Protein AF-A0A0K2TNZ7-F1 (afdb_monomer)

Nearest PDB structures (foldseek):
  7t3r-assembly1_D  TM=9.547E-01  e=9.236E-12  Homo sapiens
  8tkf-assembly1_A  TM=9.609E-01  e=1.100E-11  Homo sapiens
  6dr0-assembly1_D  TM=9.441E-01  e=6.137E-12  Homo sapiens
  6dqv-assembly1_A  TM=9.440E-01  e=6.897E-12  Homo sapiens
  8tk8-assembly1_A  TM=9.622E-01  e=1.656E-11  Homo sapiens

Secondary structure (DSSP, 8-state):
-HHHHHHHHHHHHHHHHHTTTPPPBTT-EE--EETTTTEEEEEEEEEE-SS-TTSEEEEEESS--GGG-EEEEESSTTS-TTSBP-TT--EEEEETTSTT------TT----

Sequence (112 aa):
FQHAAEVEKKQNETESKKCMGTTIQYGSVIQLLHLKSNKYLTVNKRLPALQEKNAMRIHLDAAGNEGSWFYIFPFYKLRSNGDNVVVGDKVILAPVNAGMQVLHVAANYELP

Organism: Lepeophtheirus salmonis (NCBI:txid72036)

Foldseek 3Di:
DVVVVVVVLVVVVVVVVVCPPPFDWAQDKDWDADPVVRFTWFWDLVAADPPDRPHTHIDTHNSDDLRRIWGKHFPDPPDDTGHTDDPPTDIWTHRPPNPPDTDDDDPPDDDD

Radius of gyration: 15.76 Å; Cα contacts (8 Å, |Δi|>4): 161; chains: 1; bounding box: 36×43×29 Å

Solvent-accessible surface area (backbone atoms only — not comparable to full-atom values): 6779 Å² total; per-residue (Å²): 109,70,68,58,54,53,52,50,50,53,49,50,56,52,52,53,59,70,53,60,88,62,85,56,36,22,66,40,78,46,70,51,71,42,78,91,79,58,20,21,46,26,50,38,84,92,40,58,24,93,86,46,77,93,41,60,20,72,50,74,31,76,83,52,57,78,41,20,33,24,29,38,38,63,63,52,89,88,58,54,73,68,40,72,67,57,94,88,64,62,66,40,47,31,38,71,78,59,67,92,55,60,73,77,79,60,94,87,61,82,81,132

pLDDT: mean 90.91, std 8.47, range [53.59, 98.0]

InterPro domains:
  IPR014821 Inositol 1,4,5-trisphosphate/ryanodine receptor [PF08709] (2-111)
  IPR015925 Ryanodine/Inositol 1,4,5-trisphosphate receptor [PTHR13715] (2-111)
  IPR016093 MIR motif [PS50919] (21-75)
  IPR016093 MIR motif [SM00472] (21-75)
  IPR036300 Mir domain superfamily [SSF82109] (17-102)

Mean predicted aligned error: 5.04 Å

Structure (mmCIF, N/CA/C/O backbone):
data_AF-A0A0K2TNZ7-F1
#
_entry.id   AF-A0A0K2TNZ7-F1
#
loop_
_atom_site.group_PDB
_atom_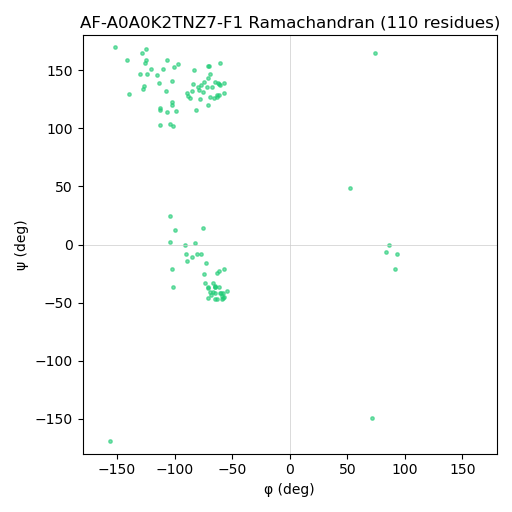site.id
_atom_site.type_symbol
_atom_site.label_atom_id
_atom_site.label_alt_id
_atom_site.label_comp_id
_atom_site.label_asym_id
_atom_site.label_entity_id
_atom_site.label_seq_id
_atom_site.pdbx_PDB_ins_code
_atom_site.Cartn_x
_atom_site.Cartn_y
_atom_site.Cartn_z
_atom_site.occupancy
_atom_site.B_iso_or_equiv
_atom_site.auth_seq_id
_atom_site.auth_comp_id
_atom_site.auth_asym_id
_atom_site.auth_atom_id
_atom_site.pdbx_PDB_model_num
ATOM 1 N N . PHE A 1 1 ? 7.164 25.856 9.844 1.00 63.31 1 PHE A N 1
ATOM 2 C CA . PHE A 1 1 ? 7.120 24.523 9.204 1.00 63.31 1 PHE A CA 1
ATOM 3 C C . PHE A 1 1 ? 6.861 23.393 10.197 1.00 63.31 1 PHE A C 1
ATOM 5 O O . PHE A 1 1 ? 5.888 22.686 9.994 1.00 63.31 1 PHE A O 1
ATOM 12 N N . GLN A 1 2 ? 7.628 23.253 11.290 1.00 77.94 2 GLN A N 1
ATOM 13 C CA . GLN A 1 2 ? 7.397 22.184 12.287 1.00 77.94 2 GLN A CA 1
ATOM 14 C C . GLN A 1 2 ? 5.989 22.200 12.901 1.00 77.94 2 GLN A C 1
ATOM 16 O O . GLN A 1 2 ? 5.331 21.169 12.925 1.00 77.94 2 GLN A O 1
ATOM 21 N N . HIS A 1 3 ? 5.490 23.376 13.298 1.00 84.94 3 HIS A N 1
ATOM 22 C CA . HIS A 1 3 ? 4.141 23.494 13.857 1.00 84.94 3 HIS A CA 1
ATOM 23 C C . HIS A 1 3 ? 3.041 23.035 12.880 1.00 84.94 3 HIS A C 1
ATOM 25 O O . HIS A 1 3 ? 2.135 22.311 13.272 1.00 84.94 3 HIS A O 1
ATOM 31 N N . ALA A 1 4 ? 3.151 23.391 11.594 1.00 87.00 4 ALA A N 1
ATOM 32 C CA . ALA A 1 4 ? 2.190 22.964 10.574 1.00 87.00 4 ALA A CA 1
ATOM 33 C C . ALA A 1 4 ? 2.216 21.440 10.358 1.00 87.00 4 ALA A C 1
ATOM 35 O O . ALA A 1 4 ? 1.161 20.820 10.295 1.00 87.00 4 ALA A O 1
ATOM 36 N N . ALA A 1 5 ? 3.410 20.835 10.320 1.00 85.69 5 ALA A N 1
ATOM 37 C CA . ALA A 1 5 ? 3.566 19.386 10.185 1.00 85.69 5 ALA A CA 1
ATOM 38 C C . ALA A 1 5 ? 3.011 18.617 11.399 1.00 85.69 5 ALA A C 1
ATOM 40 O O . ALA A 1 5 ? 2.434 17.543 11.249 1.00 85.69 5 ALA A O 1
ATOM 41 N N . GLU A 1 6 ? 3.152 19.163 12.608 1.00 87.31 6 GLU A N 1
ATOM 42 C CA . GLU A 1 6 ? 2.588 18.561 13.819 1.00 87.31 6 GLU A CA 1
ATOM 43 C C . GLU A 1 6 ? 1.054 18.631 13.835 1.00 87.31 6 GLU A C 1
ATOM 45 O O . GLU A 1 6 ? 0.390 17.649 14.177 1.00 87.31 6 GLU A O 1
ATOM 50 N N . VAL A 1 7 ? 0.486 19.763 13.408 1.00 91.19 7 VAL A N 1
ATOM 51 C CA . VAL A 1 7 ? -0.966 19.933 13.258 1.00 91.19 7 VAL A CA 1
ATOM 52 C C . VAL A 1 7 ? -1.524 18.970 12.208 1.00 91.19 7 VAL A C 1
ATOM 54 O O . VA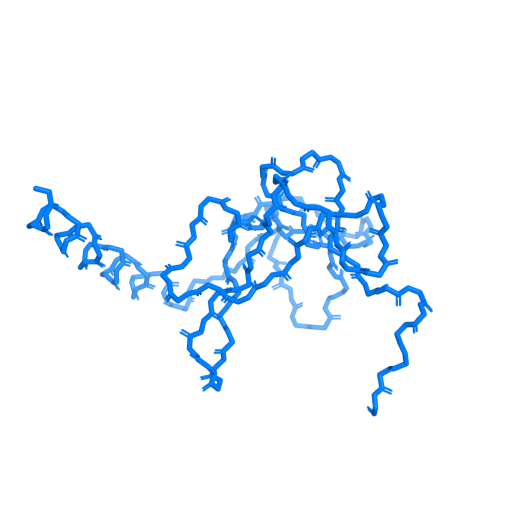L A 1 7 ? -2.500 18.275 12.492 1.00 91.19 7 VAL A O 1
ATOM 57 N N . GLU A 1 8 ? -0.881 18.866 11.042 1.00 90.25 8 GLU A N 1
ATOM 58 C CA . GLU A 1 8 ? -1.259 17.919 9.984 1.00 90.25 8 GLU A CA 1
ATOM 59 C C . GLU A 1 8 ? -1.216 16.471 10.493 1.00 90.25 8 GLU A C 1
ATOM 61 O O . GLU A 1 8 ? -2.181 15.723 10.339 1.00 90.25 8 GLU A O 1
ATOM 66 N N . LYS A 1 9 ? -0.141 16.084 11.194 1.00 87.06 9 LYS A N 1
ATOM 67 C CA . LYS A 1 9 ? -0.014 14.745 11.782 1.00 87.06 9 LYS A CA 1
ATOM 68 C C . LYS A 1 9 ? -1.161 14.438 12.747 1.00 87.06 9 LYS A C 1
ATOM 70 O O . LYS A 1 9 ? -1.760 13.366 12.673 1.00 87.06 9 LYS A O 1
ATOM 75 N N . LYS A 1 10 ? -1.500 15.380 13.630 1.00 90.12 10 LYS A N 1
ATOM 76 C CA . LYS A 1 10 ? -2.595 15.221 14.598 1.00 90.12 10 LYS A CA 1
ATOM 77 C C . LYS A 1 10 ? -3.959 15.109 13.911 1.00 90.12 10 LYS A C 1
ATOM 79 O O . LYS A 1 10 ? -4.821 14.346 14.359 1.00 90.12 10 LYS A O 1
ATOM 84 N N . GLN A 1 11 ? -4.159 15.848 12.822 1.00 90.81 11 GLN A N 1
ATOM 85 C CA . GLN A 1 11 ? -5.360 15.747 12.000 1.00 90.81 11 GLN A CA 1
ATOM 86 C C . GLN A 1 11 ? -5.457 14.366 11.340 1.00 90.81 11 GLN A C 1
ATOM 88 O O . GLN A 1 11 ? -6.492 13.713 11.473 1.00 90.81 11 GLN A O 1
ATOM 93 N N . ASN A 1 12 ? -4.370 13.871 10.743 1.00 87.50 12 ASN A N 1
ATOM 94 C CA . ASN A 1 12 ? -4.314 12.539 10.134 1.00 87.50 12 ASN A CA 1
ATOM 95 C C . ASN A 1 12 ? -4.627 11.426 11.145 1.00 87.50 12 ASN A C 1
ATOM 97 O O . ASN A 1 12 ? -5.421 10.533 10.856 1.00 87.50 12 ASN A O 1
ATOM 101 N N . GLU A 1 13 ? -4.071 11.493 12.358 1.00 88.69 13 GLU A N 1
ATOM 102 C CA . GLU A 1 13 ? -4.379 10.537 13.432 1.00 88.69 13 GLU A CA 1
ATOM 103 C C . GLU A 1 13 ? -5.860 10.569 13.839 1.00 88.69 13 GLU A C 1
ATOM 105 O O . GLU A 1 13 ? -6.448 9.534 14.156 1.00 88.69 13 GLU A O 1
ATOM 110 N N . THR A 1 14 ? -6.476 11.752 13.834 1.00 90.88 14 THR A N 1
ATOM 111 C CA . THR A 1 14 ? -7.890 11.925 14.188 1.00 90.88 14 THR A CA 1
ATOM 112 C C . THR A 1 14 ? -8.807 11.356 13.107 1.00 90.88 14 THR A C 1
ATOM 114 O O . THR A 1 14 ? -9.737 10.617 13.427 1.00 90.88 14 THR A O 1
ATOM 117 N N . GLU A 1 15 ? -8.534 11.642 11.835 1.00 88.38 15 GLU A N 1
ATOM 118 C CA . GLU A 1 15 ? -9.303 11.098 10.709 1.00 88.38 15 GLU A CA 1
ATOM 119 C C . GLU A 1 15 ? -9.126 9.581 10.587 1.00 88.38 15 GLU A C 1
ATOM 121 O O . GLU A 1 15 ? -10.105 8.855 10.423 1.00 88.38 15 GLU A O 1
ATOM 126 N N . SER A 1 16 ? -7.906 9.071 10.782 1.00 86.38 16 SER A N 1
ATOM 127 C CA . SER A 1 16 ? -7.636 7.630 10.785 1.00 86.38 16 SER A CA 1
ATOM 128 C C . SER A 1 16 ? -8.467 6.893 11.842 1.00 86.38 16 SER A C 1
ATOM 130 O O . SER A 1 16 ? -9.057 5.852 11.550 1.00 86.38 16 SER A O 1
ATOM 132 N N . LYS A 1 17 ? -8.606 7.467 13.046 1.00 90.00 17 LYS A N 1
ATOM 133 C CA . LYS A 1 17 ? -9.467 6.913 14.104 1.00 90.00 17 LYS A CA 1
ATOM 134 C C . LYS A 1 17 ? -10.947 6.915 13.728 1.00 90.00 17 LYS A C 1
ATOM 136 O O . LYS A 1 17 ? -11.641 5.965 14.072 1.00 90.00 17 LYS A O 1
ATOM 141 N N . LYS A 1 18 ? -11.437 7.939 13.021 1.00 90.69 18 LYS A N 1
ATOM 142 C CA . LYS A 1 18 ? -12.835 7.987 12.549 1.00 90.69 18 LYS A CA 1
ATOM 143 C C . LYS A 1 18 ? -13.131 6.913 11.505 1.00 90.69 18 LYS A C 1
ATOM 145 O O . LYS A 1 18 ? -14.239 6.394 11.465 1.00 90.69 18 LYS A O 1
ATOM 150 N N . CYS A 1 19 ? -12.142 6.571 10.684 1.00 88.31 19 CYS A N 1
ATOM 151 C CA . CYS A 1 19 ? -12.260 5.511 9.687 1.00 88.31 19 CYS A CA 1
ATOM 152 C C . CYS A 1 19 ? -12.161 4.099 10.285 1.00 88.31 19 CYS A C 1
ATOM 154 O O . CYS A 1 19 ? -12.390 3.123 9.575 1.00 88.31 19 CYS A O 1
ATOM 156 N N . MET A 1 20 ? -11.819 3.950 11.567 1.00 89.12 20 MET A N 1
ATOM 157 C CA . MET A 1 20 ? -11.714 2.636 12.191 1.00 89.12 20 MET A CA 1
ATOM 158 C C . MET A 1 20 ? -13.079 1.932 12.204 1.00 89.12 20 MET A C 1
ATOM 160 O O . MET A 1 20 ? -14.069 2.473 12.688 1.00 89.12 20 MET A O 1
ATOM 164 N N . GLY A 1 21 ? -13.121 0.705 11.681 1.00 90.06 21 GLY A N 1
ATOM 165 C CA . GLY A 1 21 ? -14.346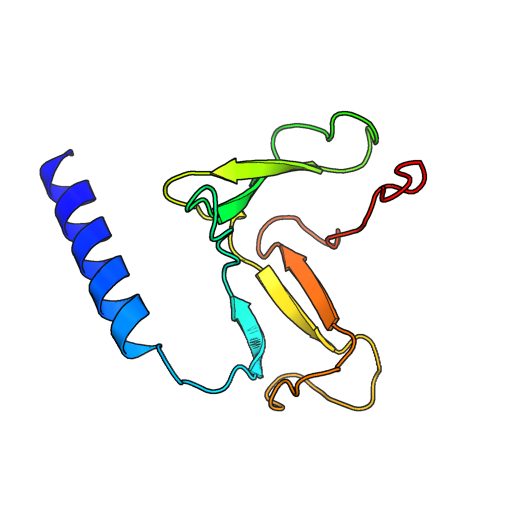 -0.097 11.599 1.00 90.06 21 GLY A CA 1
ATOM 166 C C . GLY A 1 21 ? -15.198 0.155 10.352 1.00 90.06 21 GLY A C 1
ATOM 167 O O . GLY A 1 21 ? -16.223 -0.507 10.190 1.00 90.06 21 GLY A O 1
ATOM 168 N N . THR A 1 22 ? -14.793 1.054 9.448 1.00 93.81 22 THR A N 1
ATOM 169 C CA . THR A 1 22 ? -15.466 1.187 8.151 1.00 93.81 22 THR A CA 1
ATOM 170 C C . THR A 1 22 ? -15.171 -0.024 7.265 1.00 93.81 22 THR A C 1
ATOM 172 O O . THR A 1 22 ? -14.084 -0.604 7.289 1.00 93.81 22 THR A O 1
ATOM 175 N N . THR A 1 23 ? -16.174 -0.441 6.491 1.00 95.38 23 THR A N 1
ATOM 176 C CA . THR A 1 23 ? -15.998 -1.527 5.521 1.00 95.38 23 THR A CA 1
ATOM 177 C C . THR A 1 23 ? -15.233 -1.005 4.310 1.00 95.38 23 THR A C 1
ATOM 179 O O . THR A 1 23 ? -15.585 0.032 3.753 1.00 95.38 23 THR A O 1
ATOM 182 N N . ILE A 1 24 ? -14.196 -1.732 3.894 1.00 96.50 24 ILE A N 1
ATOM 183 C CA . ILE A 1 24 ? -13.407 -1.389 2.709 1.00 96.50 24 ILE A CA 1
ATOM 184 C C . ILE A 1 24 ? -14.150 -1.833 1.449 1.00 96.50 24 ILE A C 1
ATOM 186 O O . ILE A 1 24 ? -14.645 -2.960 1.379 1.00 96.50 24 ILE A O 1
ATOM 190 N N . GLN A 1 25 ? -14.178 -0.963 0.442 1.00 97.69 25 GLN A N 1
ATOM 191 C CA . GLN A 1 25 ? -14.741 -1.243 -0.874 1.00 97.69 25 GLN A CA 1
ATOM 192 C C . GLN A 1 25 ? -13.638 -1.341 -1.928 1.00 97.69 25 GLN A C 1
ATOM 194 O O . GLN A 1 25 ? -12.584 -0.707 -1.829 1.00 97.69 25 GLN A O 1
ATOM 199 N N . TYR A 1 26 ? -13.872 -2.138 -2.966 1.00 98.00 26 TYR A N 1
ATOM 200 C CA . TYR A 1 26 ? -12.978 -2.188 -4.115 1.00 98.00 26 TYR A CA 1
ATOM 201 C C . TYR A 1 26 ? -12.913 -0.830 -4.818 1.00 98.00 26 TYR A C 1
ATOM 203 O O . TYR A 1 26 ? -13.921 -0.147 -4.991 1.00 98.00 26 TYR A O 1
ATOM 211 N N . GLY A 1 27 ? -11.712 -0.439 -5.236 1.00 95.69 27 GLY A N 1
ATOM 212 C CA . GLY A 1 27 ? -11.423 0.879 -5.795 1.00 95.69 27 GLY A CA 1
ATOM 213 C C . GLY A 1 27 ? -11.154 1.965 -4.748 1.00 95.69 27 GLY A C 1
ATOM 214 O O . GLY A 1 27 ? -10.733 3.058 -5.122 1.00 95.69 27 GLY A O 1
ATOM 215 N N . SER A 1 28 ? -11.332 1.689 -3.451 1.00 96.50 28 SER A N 1
ATOM 216 C CA . SER A 1 28 ? -10.894 2.602 -2.392 1.00 96.50 28 SER A CA 1
ATOM 217 C C . SER A 1 28 ? -9.366 2.658 -2.289 1.00 96.50 28 SER A C 1
ATOM 219 O O . SER A 1 28 ? -8.661 1.703 -2.628 1.00 96.50 28 SER A O 1
ATOM 221 N N . VAL A 1 29 ? -8.861 3.788 -1.788 1.00 96.25 29 VAL A N 1
ATOM 222 C CA . VAL A 1 29 ? -7.444 3.969 -1.454 1.00 96.25 29 VAL A CA 1
ATOM 223 C C . VAL A 1 29 ? -7.209 3.546 -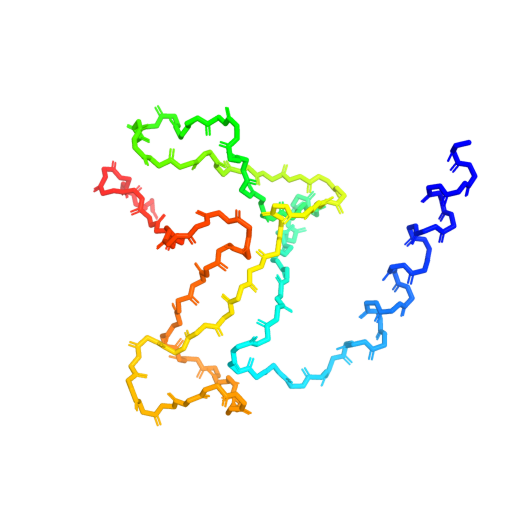0.009 1.00 96.25 29 VAL A C 1
ATOM 225 O O . VAL A 1 29 ? -7.915 3.987 0.895 1.00 96.25 29 VAL A O 1
ATOM 228 N N . ILE A 1 30 ? -6.195 2.713 0.205 1.00 96.25 30 ILE A N 1
ATOM 229 C CA . ILE A 1 30 ? -5.785 2.211 1.515 1.00 96.25 30 ILE A CA 1
ATOM 230 C C . ILE A 1 30 ? -4.288 2.438 1.753 1.00 96.25 30 ILE A C 1
ATOM 232 O O . ILE A 1 30 ? -3.513 2.683 0.824 1.00 96.25 30 ILE A O 1
ATOM 236 N N . GLN A 1 31 ? -3.881 2.310 3.015 1.00 96.75 31 GLN A N 1
ATOM 237 C CA . GLN A 1 31 ? -2.484 2.255 3.443 1.00 96.75 31 GLN A CA 1
ATOM 238 C C . GLN A 1 31 ? -2.249 0.974 4.248 1.00 96.75 31 GLN A C 1
ATOM 240 O O . GLN A 1 31 ? -3.134 0.518 4.970 1.00 96.75 31 GLN A O 1
ATOM 245 N N . LEU A 1 32 ? -1.049 0.400 4.143 1.00 96.94 32 LEU A N 1
ATOM 246 C CA . LEU A 1 32 ? -0.673 -0.828 4.848 1.00 96.94 32 LEU A CA 1
ATOM 247 C C . LEU A 1 32 ? 0.397 -0.515 5.894 1.00 96.94 32 LEU A C 1
ATOM 249 O O . LEU A 1 32 ? 1.507 -0.110 5.544 1.00 96.94 32 LEU A O 1
ATOM 253 N N . LEU A 1 33 ? 0.063 -0.710 7.170 1.00 96.31 33 LEU A N 1
ATOM 254 C CA . LEU A 1 33 ? 0.948 -0.479 8.311 1.00 96.31 33 LEU A CA 1
ATOM 255 C C . LEU A 1 33 ? 1.499 -1.810 8.833 1.00 96.31 33 LEU A C 1
ATOM 257 O O . LEU A 1 33 ? 0.747 -2.697 9.235 1.00 96.31 33 LEU A O 1
ATOM 261 N N . HIS A 1 34 ? 2.821 -1.947 8.874 1.00 97.38 34 HIS A N 1
ATOM 262 C CA . HIS A 1 34 ? 3.473 -3.106 9.470 1.00 97.38 34 HIS A CA 1
ATOM 263 C C . HIS A 1 34 ? 3.548 -2.957 10.995 1.00 97.38 34 HIS A C 1
ATOM 265 O O . HIS A 1 34 ? 4.255 -2.084 11.499 1.00 97.38 34 HIS A O 1
ATOM 271 N N . LEU A 1 35 ? 2.862 -3.840 11.730 1.00 94.44 35 LEU A N 1
ATOM 272 C CA . LEU A 1 35 ? 2.668 -3.723 13.183 1.00 94.44 35 LEU A CA 1
ATOM 273 C C . LEU A 1 35 ? 3.973 -3.737 13.994 1.00 94.44 35 LEU A C 1
ATOM 275 O O . LEU A 1 35 ? 4.122 -2.943 14.916 1.00 94.44 35 LEU A O 1
ATOM 279 N N . LYS A 1 36 ? 4.942 -4.599 13.649 1.00 96.06 36 LYS A N 1
ATOM 280 C CA . LYS A 1 36 ? 6.185 -4.737 14.434 1.00 96.06 36 LYS A CA 1
ATOM 281 C C . LYS A 1 36 ? 7.070 -3.495 14.345 1.00 96.06 36 LYS A C 1
ATOM 283 O O . LYS A 1 36 ? 7.630 -3.068 15.346 1.00 96.06 36 LYS A O 1
ATOM 288 N N . SER A 1 37 ? 7.233 -2.938 13.145 1.00 96.19 37 SER A N 1
ATOM 289 C CA . SER A 1 37 ? 8.062 -1.741 12.959 1.00 96.19 37 SER A CA 1
ATOM 290 C C . SER A 1 37 ? 7.284 -0.440 13.128 1.00 96.19 37 SER A C 1
ATOM 292 O O . SER A 1 37 ? 7.913 0.609 13.207 1.00 96.19 37 SER A O 1
ATOM 294 N N . ASN A 1 38 ? 5.949 -0.503 13.119 1.00 95.75 38 ASN A N 1
ATOM 295 C CA . ASN A 1 38 ? 5.047 0.642 13.044 1.00 95.75 38 ASN A CA 1
ATOM 296 C C . ASN A 1 38 ? 5.380 1.574 11.862 1.00 95.75 38 ASN A C 1
ATOM 298 O O . ASN A 1 38 ? 5.550 2.779 12.027 1.00 95.75 38 ASN A O 1
ATOM 302 N N . LYS A 1 39 ? 5.562 0.984 10.671 1.00 97.19 39 LYS A N 1
ATOM 303 C CA . LYS A 1 39 ? 5.944 1.697 9.438 1.00 97.19 39 LYS A CA 1
ATOM 304 C C . LYS A 1 39 ? 5.033 1.320 8.279 1.00 97.19 39 LYS A C 1
ATOM 306 O O . LYS A 1 39 ? 4.608 0.168 8.186 1.00 97.19 39 LYS A O 1
ATOM 311 N N . TYR A 1 40 ? 4.780 2.268 7.393 1.00 97.50 40 TYR A N 1
ATOM 312 C CA . TYR A 1 40 ? 3.937 2.101 6.220 1.00 97.50 40 TYR A CA 1
ATOM 313 C C . TYR A 1 40 ? 4.712 1.497 5.053 1.00 97.50 40 TYR A C 1
ATOM 315 O O . TYR A 1 40 ? 5.849 1.890 4.776 1.00 97.50 40 TYR A O 1
ATOM 323 N N . LEU A 1 41 ? 4.082 0.561 4.348 1.00 97.75 41 LEU A N 1
ATOM 324 C CA . LEU A 1 41 ? 4.577 0.069 3.067 1.00 97.75 41 LEU A CA 1
ATOM 325 C C . LEU A 1 41 ? 4.529 1.202 2.038 1.00 97.75 41 LEU A C 1
ATOM 327 O O . LEU A 1 41 ? 3.478 1.804 1.837 1.00 97.75 41 LEU A O 1
ATOM 331 N N . THR A 1 42 ? 5.654 1.478 1.382 1.00 96.94 42 THR A N 1
ATOM 332 C CA . THR A 1 42 ? 5.799 2.655 0.519 1.00 96.94 42 THR A CA 1
ATOM 333 C C . THR A 1 42 ? 6.574 2.328 -0.750 1.00 96.94 42 THR A C 1
ATOM 335 O O . THR A 1 42 ? 7.693 1.804 -0.703 1.00 96.94 42 THR A O 1
ATOM 338 N N . VAL A 1 43 ? 6.008 2.709 -1.896 1.00 96.06 43 VAL A N 1
ATOM 339 C CA . VAL A 1 43 ? 6.666 2.655 -3.204 1.00 96.06 43 VAL A CA 1
ATOM 340 C C . VAL A 1 43 ? 7.462 3.935 -3.440 1.00 96.06 43 VAL A C 1
ATOM 342 O O . VAL A 1 43 ? 6.930 5.042 -3.392 1.00 96.06 43 VAL A O 1
ATOM 345 N N . ASN A 1 44 ? 8.745 3.790 -3.754 1.00 94.06 44 ASN A N 1
ATOM 346 C CA . ASN A 1 44 ? 9.603 4.874 -4.203 1.00 94.06 44 ASN A CA 1
ATOM 347 C C . ASN A 1 44 ? 9.813 4.775 -5.716 1.00 94.06 44 ASN A C 1
ATOM 349 O O . ASN A 1 44 ? 10.612 3.978 -6.199 1.00 94.06 44 ASN A O 1
ATOM 353 N N . LYS A 1 45 ? 9.124 5.636 -6.466 1.00 88.38 45 LYS A N 1
ATOM 354 C CA . LYS A 1 45 ? 9.181 5.648 -7.936 1.00 88.38 45 LYS A CA 1
ATOM 355 C C . LYS A 1 45 ? 10.482 6.188 -8.517 1.00 88.38 45 LYS A C 1
ATOM 357 O O . LYS A 1 45 ? 10.731 6.037 -9.705 1.00 88.38 45 LYS A O 1
ATOM 362 N N . ARG A 1 46 ? 11.278 6.887 -7.704 1.00 90.25 46 ARG A N 1
ATOM 363 C CA . ARG A 1 46 ? 12.537 7.497 -8.149 1.00 90.25 46 ARG A CA 1
ATOM 364 C C . ARG A 1 46 ? 13.695 6.507 -8.102 1.00 90.25 46 ARG A C 1
ATOM 366 O O . ARG A 1 46 ? 14.770 6.823 -8.598 1.00 90.25 46 ARG A O 1
ATOM 373 N N . LEU A 1 47 ? 13.497 5.344 -7.481 1.00 92.12 47 LEU A N 1
ATOM 374 C CA . LEU A 1 47 ? 14.535 4.341 -7.299 1.00 92.12 47 LEU A CA 1
ATOM 375 C C . LEU A 1 47 ? 14.069 2.979 -7.824 1.00 92.12 47 LEU A C 1
ATOM 377 O O . LEU A 1 47 ? 12.958 2.554 -7.502 1.00 92.12 47 LEU A O 1
ATOM 381 N N . PRO A 1 48 ? 14.924 2.250 -8.558 1.00 93.00 48 PRO A N 1
ATOM 382 C CA . PRO A 1 48 ? 14.635 0.876 -8.937 1.00 93.00 48 PRO A CA 1
ATOM 383 C C . PRO A 1 48 ? 14.708 -0.060 -7.722 1.00 93.00 48 PRO A C 1
ATOM 385 O O . PRO A 1 48 ? 15.428 0.195 -6.736 1.00 93.00 48 PRO A O 1
ATOM 388 N N . ALA A 1 49 ? 13.975 -1.169 -7.795 1.00 92.75 49 ALA A N 1
ATOM 389 C CA . ALA A 1 49 ? 14.087 -2.256 -6.836 1.00 92.75 49 ALA A CA 1
ATOM 390 C C . ALA A 1 49 ? 15.513 -2.832 -6.838 1.00 92.75 49 ALA A C 1
ATOM 392 O O . ALA A 1 49 ? 16.272 -2.687 -7.795 1.00 92.75 49 ALA A O 1
ATOM 393 N N . LEU A 1 50 ? 15.900 -3.450 -5.721 1.00 88.62 50 LEU A N 1
ATOM 394 C CA . LEU A 1 50 ? 17.265 -3.956 -5.545 1.00 88.62 50 LEU A CA 1
ATOM 395 C C . LEU A 1 50 ? 17.555 -5.177 -6.427 1.00 88.62 50 LEU A C 1
ATOM 397 O O . LEU A 1 50 ? 18.665 -5.309 -6.931 1.00 88.62 50 LEU A O 1
ATOM 401 N N . GLN A 1 51 ? 16.563 -6.052 -6.605 1.00 87.12 51 GLN A N 1
ATOM 402 C CA . GLN A 1 51 ? 16.713 -7.319 -7.327 1.00 87.12 51 GLN A CA 1
ATOM 403 C C . GLN A 1 51 ? 16.156 -7.251 -8.756 1.00 87.12 51 GLN A C 1
ATOM 405 O O . GLN A 1 51 ? 16.753 -7.804 -9.675 1.00 87.12 51 GLN A O 1
ATOM 410 N N . GLU A 1 52 ? 15.057 -6.523 -8.968 1.00 89.81 52 GLU A N 1
ATOM 411 C CA . GLU A 1 52 ? 14.396 -6.414 -10.270 1.00 89.81 52 GLU A CA 1
ATOM 412 C C . GLU A 1 52 ? 14.511 -4.992 -10.831 1.00 89.81 52 GLU A C 1
ATOM 414 O O . GLU A 1 52 ? 13.797 -4.080 -10.422 1.00 89.81 52 GLU A O 1
ATOM 419 N N . LYS A 1 53 ? 15.411 -4.787 -11.801 1.00 87.12 53 LYS A N 1
ATOM 420 C CA . LYS A 1 53 ? 15.739 -3.444 -12.329 1.00 87.12 53 LYS A CA 1
ATOM 421 C C . LYS A 1 53 ? 14.555 -2.711 -12.978 1.00 87.12 53 LYS A C 1
ATOM 423 O O . LYS A 1 53 ? 14.582 -1.487 -13.051 1.00 87.12 53 LYS A O 1
ATOM 428 N N . ASN A 1 54 ? 13.541 -3.450 -13.433 1.00 88.31 54 ASN A N 1
ATOM 429 C CA . ASN A 1 54 ? 12.336 -2.905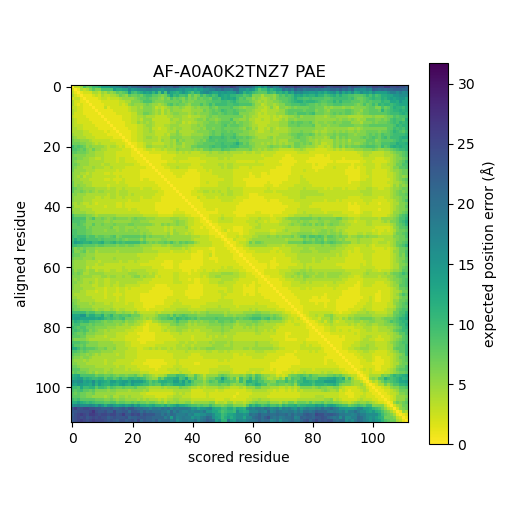 -14.071 1.00 88.31 54 ASN A CA 1
ATOM 430 C C . ASN A 1 54 ? 11.203 -2.602 -13.072 1.00 88.31 54 ASN A C 1
ATOM 432 O O . ASN A 1 54 ? 10.191 -2.012 -13.456 1.00 88.31 54 ASN A O 1
ATOM 436 N N . ALA A 1 55 ? 11.362 -3.002 -11.808 1.00 91.50 55 ALA A N 1
ATOM 437 C CA . ALA A 1 55 ? 10.414 -2.736 -10.738 1.00 91.50 55 ALA A CA 1
ATOM 438 C C . ALA A 1 55 ? 10.846 -1.514 -9.919 1.00 91.50 55 ALA A C 1
ATOM 440 O O . ALA A 1 55 ? 12.029 -1.169 -9.832 1.00 91.50 55 ALA A O 1
ATOM 441 N N . MET A 1 56 ? 9.881 -0.859 -9.280 1.00 94.06 56 MET A N 1
ATOM 442 C CA . MET A 1 56 ? 10.150 0.246 -8.359 1.00 94.06 56 MET A CA 1
ATOM 443 C C . MET A 1 56 ? 10.513 -0.255 -6.966 1.00 94.06 56 MET A C 1
ATOM 445 O O . MET A 1 56 ? 10.051 -1.301 -6.509 1.00 94.06 56 MET A O 1
ATOM 449 N N . ARG A 1 57 ? 11.333 0.522 -6.257 1.00 94.06 57 ARG A N 1
ATOM 450 C CA . ARG A 1 57 ? 11.747 0.182 -4.899 1.00 94.06 57 ARG A CA 1
ATOM 451 C C . ARG A 1 57 ? 10.577 0.256 -3.937 1.00 94.06 57 ARG A C 1
ATOM 453 O O . ARG A 1 57 ? 9.863 1.253 -3.885 1.00 94.06 57 ARG A O 1
ATOM 460 N N . ILE A 1 58 ? 10.477 -0.754 -3.087 1.00 94.81 58 ILE A N 1
ATOM 461 C CA . ILE A 1 58 ? 9.544 -0.785 -1.967 1.00 94.81 58 ILE A CA 1
ATOM 462 C C . ILE A 1 58 ? 10.342 -0.748 -0.671 1.00 94.81 58 ILE A C 1
ATOM 464 O O . ILE A 1 58 ? 11.409 -1.352 -0.568 1.00 94.81 58 ILE A O 1
ATOM 468 N N . HIS A 1 59 ? 9.854 0.012 0.300 1.00 95.62 59 HIS A N 1
ATOM 469 C CA . HIS A 1 59 ? 10.473 0.158 1.611 1.00 95.62 59 HIS A CA 1
ATOM 470 C C . HIS A 1 59 ? 9.416 0.473 2.675 1.00 95.62 59 HIS A C 1
ATOM 472 O O . HIS A 1 59 ? 8.257 0.738 2.356 1.00 95.62 59 HIS A O 1
ATOM 478 N N . LEU A 1 60 ? 9.831 0.428 3.941 1.00 97.62 60 LEU A N 1
ATOM 479 C CA . LEU A 1 60 ? 9.003 0.789 5.086 1.00 97.62 60 LEU A CA 1
ATOM 480 C C . LEU A 1 60 ? 9.329 2.216 5.540 1.00 97.62 60 LEU A C 1
ATOM 482 O O . LEU A 1 60 ? 10.437 2.468 6.021 1.00 97.62 60 LEU A O 1
ATOM 486 N N . ASP A 1 61 ? 8.362 3.122 5.420 1.00 96.94 61 ASP A N 1
ATOM 487 C CA . ASP A 1 61 ? 8.478 4.528 5.824 1.00 96.94 61 ASP A CA 1
ATOM 488 C C . ASP A 1 61 ? 7.774 4.790 7.166 1.00 96.94 61 ASP A C 1
ATOM 490 O O . ASP A 1 61 ? 6.716 4.230 7.439 1.00 96.94 61 ASP A O 1
ATOM 494 N N . ALA A 1 62 ? 8.360 5.619 8.032 1.00 94.69 62 ALA A N 1
ATOM 495 C CA . ALA A 1 62 ? 7.837 5.837 9.382 1.00 94.69 62 ALA A CA 1
ATOM 496 C C . ALA A 1 62 ? 6.562 6.695 9.433 1.00 94.69 62 ALA A C 1
ATOM 498 O O . ALA A 1 62 ? 5.723 6.469 10.301 1.00 94.69 62 ALA A O 1
ATOM 499 N N . ALA A 1 63 ? 6.414 7.665 8.532 1.00 91.56 63 ALA A N 1
ATOM 500 C CA . ALA A 1 63 ? 5.255 8.558 8.491 1.00 91.56 63 ALA A CA 1
ATOM 501 C C . ALA A 1 63 ? 4.263 8.170 7.385 1.00 91.56 63 ALA A C 1
ATOM 503 O O . ALA A 1 63 ? 3.088 8.520 7.459 1.00 91.56 63 ALA A O 1
ATOM 504 N N . GLY A 1 64 ? 4.735 7.426 6.383 1.00 93.00 64 GLY A N 1
ATOM 505 C CA . GLY A 1 64 ? 4.039 7.265 5.119 1.00 93.00 64 GLY A CA 1
ATOM 506 C C . GLY A 1 64 ? 4.147 8.532 4.268 1.00 93.00 64 GLY A C 1
ATOM 507 O O . GLY A 1 64 ? 4.537 9.604 4.729 1.00 93.00 64 GLY A O 1
ATOM 508 N N . ASN A 1 65 ? 3.830 8.403 2.986 1.00 94.06 65 ASN A N 1
ATOM 509 C CA . ASN A 1 65 ? 3.746 9.516 2.042 1.00 94.06 65 ASN A CA 1
ATOM 510 C C . ASN A 1 65 ? 2.827 9.135 0.867 1.00 94.06 65 ASN A C 1
ATOM 512 O O . ASN A 1 65 ? 2.161 8.102 0.896 1.00 94.06 65 ASN A O 1
ATOM 516 N N . GLU A 1 66 ? 2.806 9.942 -0.192 1.00 93.81 66 GLU A N 1
ATOM 517 C CA . GLU A 1 66 ? 2.017 9.695 -1.411 1.00 93.81 66 GLU A CA 1
ATOM 518 C C . GLU A 1 66 ? 2.329 8.346 -2.094 1.00 93.81 66 GLU A C 1
ATOM 520 O O . GLU A 1 66 ? 1.536 7.834 -2.886 1.00 93.81 66 GLU A O 1
ATOM 525 N N . GLY A 1 67 ? 3.502 7.763 -1.828 1.00 95.38 67 GLY A N 1
ATOM 526 C CA . GLY A 1 67 ? 3.896 6.429 -2.282 1.00 95.38 67 GLY A CA 1
ATOM 527 C C . GLY A 1 67 ? 3.339 5.286 -1.430 1.00 95.38 67 GLY A C 1
ATOM 528 O O . GLY A 1 67 ? 3.502 4.126 -1.802 1.00 95.38 67 GLY A O 1
ATOM 529 N N . SER A 1 68 ? 2.703 5.587 -0.297 1.00 96.69 68 SER A N 1
ATOM 530 C CA . SER A 1 68 ? 2.084 4.607 0.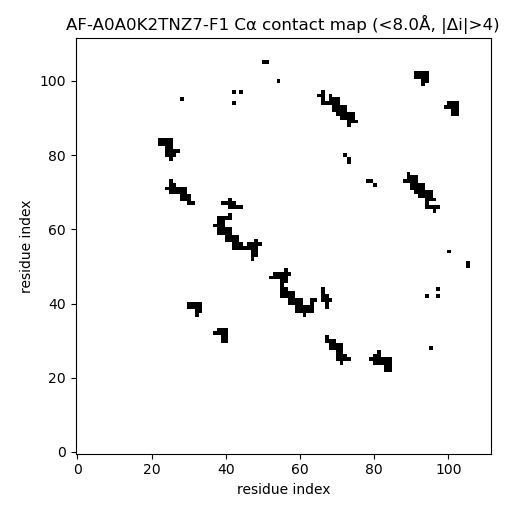605 1.00 96.69 68 SER A CA 1
ATOM 531 C C . SER A 1 68 ? 0.611 4.343 0.287 1.00 96.69 68 SER A C 1
ATOM 533 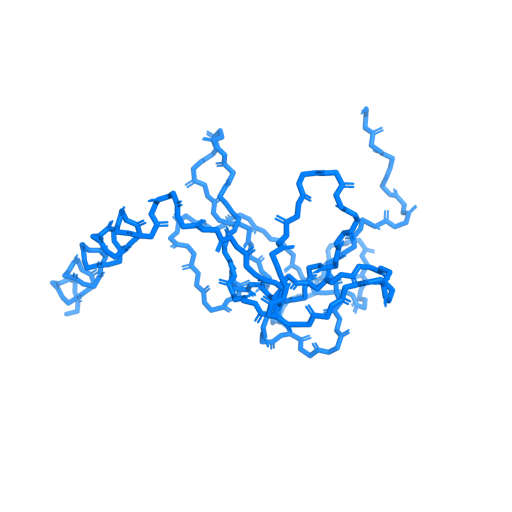O O . SER A 1 68 ? -0.033 3.564 0.987 1.00 96.69 68 SER A O 1
ATOM 535 N N . TRP A 1 69 ? 0.061 5.010 -0.730 1.00 96.75 69 TRP A N 1
ATOM 536 C CA . TRP A 1 69 ? -1.329 4.862 -1.147 1.00 96.75 69 TRP A CA 1
ATOM 537 C C . TRP A 1 69 ? -1.482 3.744 -2.170 1.00 96.75 69 TRP A C 1
ATOM 539 O O . TRP A 1 69 ? -0.829 3.756 -3.218 1.00 96.75 69 TRP A O 1
ATOM 549 N N . PHE A 1 70 ? -2.401 2.821 -1.899 1.00 97.50 70 PHE A N 1
ATOM 550 C CA . PHE A 1 70 ? -2.718 1.704 -2.780 1.00 97.50 70 PHE A CA 1
ATOM 551 C C . PHE A 1 70 ? -4.214 1.644 -3.058 1.00 97.50 70 PHE A C 1
ATOM 553 O O . PHE A 1 70 ? -5.020 1.703 -2.135 1.00 97.50 70 PHE A O 1
ATOM 560 N N . TYR A 1 71 ? -4.583 1.461 -4.320 1.00 97.06 71 TYR A N 1
ATOM 561 C CA . TYR A 1 71 ? -5.898 0.955 -4.675 1.00 97.06 71 TYR A CA 1
ATOM 562 C C . TYR A 1 71 ? -5.971 -0.540 -4.389 1.00 97.06 71 TYR A C 1
ATOM 564 O O . TYR A 1 71 ? -5.030 -1.283 -4.687 1.00 97.06 71 TYR A O 1
ATOM 572 N N . ILE A 1 72 ? -7.112 -0.973 -3.863 1.00 97.12 72 ILE A N 1
ATOM 573 C CA . ILE A 1 72 ? -7.462 -2.385 -3.734 1.00 97.12 72 ILE A CA 1
ATOM 574 C C . ILE A 1 72 ? -8.446 -2.772 -4.840 1.00 97.12 72 ILE A C 1
ATOM 576 O O . ILE A 1 72 ? -9.538 -2.216 -4.935 1.00 97.12 72 ILE A O 1
ATOM 580 N N . PHE A 1 73 ? -8.064 -3.726 -5.687 1.00 96.50 73 PHE A N 1
ATOM 581 C CA . PHE A 1 73 ? -8.892 -4.230 -6.786 1.00 96.50 73 PHE A CA 1
ATOM 582 C C . PHE A 1 73 ? -9.155 -5.729 -6.644 1.00 96.50 73 PHE A C 1
ATOM 584 O O . PHE A 1 73 ? -8.319 -6.449 -6.090 1.00 96.50 73 PHE A O 1
ATOM 591 N N . PRO A 1 74 ? -10.294 -6.228 -7.148 1.00 96.38 74 PRO A N 1
ATOM 592 C CA . PRO A 1 74 ? -10.566 -7.654 -7.130 1.00 96.38 74 PRO A CA 1
ATOM 593 C C . PRO A 1 74 ? -9.667 -8.347 -8.159 1.00 96.38 74 PRO A C 1
ATOM 595 O O . PRO A 1 74 ? -9.508 -7.873 -9.283 1.00 96.38 74 PRO A O 1
ATOM 598 N N . PHE A 1 75 ? -9.064 -9.479 -7.791 1.00 94.75 75 PHE A N 1
ATOM 599 C CA . PHE A 1 75 ? -8.261 -10.261 -8.738 1.00 94.75 75 PHE A CA 1
ATOM 600 C C . PHE A 1 75 ? -9.143 -10.952 -9.792 1.00 94.75 75 PHE A C 1
ATOM 602 O O . PHE A 1 75 ? -8.779 -11.053 -10.962 1.00 94.75 75 PHE A O 1
ATOM 609 N N . TYR A 1 76 ? -10.320 -11.424 -9.375 1.00 91.94 76 TYR A N 1
ATOM 610 C CA . TYR A 1 76 ? -11.310 -12.061 -10.244 1.00 91.94 76 TYR A CA 1
ATOM 611 C C . TYR A 1 76 ? -12.434 -11.086 -10.605 1.00 91.94 76 TYR A C 1
ATOM 613 O O . TYR A 1 76 ? -12.808 -10.236 -9.807 1.00 91.94 76 TYR A O 1
ATOM 621 N N . LYS A 1 77 ? -13.068 -11.278 -11.767 1.00 89.25 77 LYS A N 1
ATOM 622 C CA . LYS A 1 77 ? -14.175 -10.430 -12.260 1.00 89.25 77 LYS A CA 1
ATOM 623 C C . LYS A 1 77 ? -15.530 -10.666 -11.566 1.00 89.25 77 LYS A C 1
ATOM 625 O O . LYS A 1 77 ? -16.557 -10.257 -12.092 1.00 89.25 77 LYS A O 1
ATOM 630 N N . LEU A 1 78 ? -15.551 -11.370 -10.432 1.00 88.19 78 LEU A N 1
ATOM 631 C CA . LEU A 1 78 ? -16.787 -11.666 -9.694 1.00 88.19 78 LEU A CA 1
ATOM 632 C C . LEU A 1 78 ? -17.322 -10.437 -8.946 1.00 88.19 78 LEU A C 1
ATOM 634 O O . LEU A 1 78 ? -18.513 -10.358 -8.667 1.00 88.19 78 LEU A O 1
ATOM 638 N N . ARG A 1 79 ? -16.432 -9.498 -8.616 1.00 92.50 79 ARG A N 1
ATOM 639 C CA . ARG A 1 79 ? -16.760 -8.236 -7.957 1.00 92.50 79 ARG A CA 1
ATOM 640 C C . ARG A 1 79 ? -16.246 -7.063 -8.768 1.00 92.50 79 ARG A C 1
ATOM 642 O O . ARG A 1 79 ? -15.344 -7.214 -9.593 1.00 92.50 79 ARG A O 1
ATOM 649 N N . SER A 1 80 ? -16.837 -5.909 -8.516 1.00 94.25 80 SER A N 1
ATOM 650 C CA . SER A 1 80 ? -16.563 -4.646 -9.186 1.00 94.25 80 SER A CA 1
ATOM 651 C C . SER A 1 80 ? -16.210 -3.561 -8.173 1.00 94.25 80 SER A C 1
ATOM 653 O O . SER A 1 80 ? -16.373 -3.728 -6.964 1.00 94.25 80 SER A O 1
ATOM 655 N N . ASN A 1 81 ? -15.703 -2.429 -8.662 1.00 94.56 81 ASN A N 1
ATOM 656 C CA . ASN A 1 81 ? -15.449 -1.271 -7.808 1.00 94.56 81 ASN A CA 1
ATOM 657 C C . ASN A 1 81 ? -16.740 -0.843 -7.090 1.00 94.56 81 ASN A C 1
ATOM 659 O O . ASN A 1 81 ? -17.807 -0.816 -7.699 1.00 94.56 81 ASN A O 1
ATOM 663 N N . GLY A 1 82 ? -16.624 -0.494 -5.811 1.00 95.88 82 GLY A N 1
ATOM 664 C CA . GLY A 1 82 ? -17.750 -0.189 -4.926 1.00 95.88 82 GLY A CA 1
ATOM 665 C C . GLY A 1 82 ? -18.279 -1.394 -4.145 1.00 95.88 82 GLY A C 1
ATOM 666 O O . GLY A 1 82 ? -18.858 -1.199 -3.079 1.00 95.88 82 GLY A O 1
ATOM 667 N N . ASP A 1 83 ? -18.029 -2.629 -4.596 1.00 97.12 83 ASP A N 1
ATOM 668 C CA . ASP A 1 83 ? -18.375 -3.813 -3.808 1.00 97.12 83 ASP A CA 1
ATOM 669 C C . ASP A 1 83 ? -17.482 -3.915 -2.568 1.00 97.12 83 ASP A C 1
ATOM 671 O O . ASP A 1 83 ? -16.294 -3.583 -2.600 1.00 97.12 83 ASP A O 1
ATOM 675 N N . ASN A 1 84 ? -18.039 -4.437 -1.477 1.00 97.12 84 ASN A N 1
ATOM 676 C CA . ASN A 1 84 ? -17.282 -4.669 -0.252 1.00 97.12 84 ASN A CA 1
ATOM 677 C C . ASN A 1 84 ? -16.193 -5.728 -0.481 1.00 97.12 84 ASN A C 1
ATOM 679 O O . ASN A 1 84 ? -16.424 -6.751 -1.134 1.00 97.12 84 ASN A O 1
ATOM 683 N N . VAL A 1 85 ? -15.018 -5.509 0.102 1.00 96.62 85 VAL A N 1
ATOM 684 C CA . VAL A 1 85 ? -13.939 -6.501 0.167 1.00 96.62 85 VAL A CA 1
ATOM 685 C C . VAL A 1 85 ? -14.267 -7.500 1.275 1.00 96.62 85 VAL A C 1
ATOM 687 O O . VAL A 1 85 ? -14.632 -7.105 2.382 1.00 96.62 85 VAL A O 1
ATOM 690 N N . VAL A 1 86 ? -14.137 -8.797 0.996 1.00 95.56 86 VAL A N 1
ATOM 691 C CA . VAL A 1 86 ? -14.434 -9.863 1.964 1.00 95.56 86 VAL A CA 1
ATOM 692 C C . VAL A 1 86 ? -13.158 -10.620 2.299 1.00 95.56 86 VAL A C 1
ATOM 694 O O . VAL A 1 86 ? -12.264 -10.790 1.470 1.00 95.56 86 VAL A O 1
ATOM 697 N N . VAL A 1 87 ? -13.067 -11.074 3.547 1.00 94.56 87 VAL A N 1
ATOM 698 C CA . VAL A 1 87 ? -11.942 -11.879 4.024 1.00 94.56 87 VAL A CA 1
ATOM 699 C C . VAL A 1 87 ? -11.798 -13.138 3.167 1.00 94.56 87 VAL A C 1
ATOM 701 O O . VAL A 1 87 ? -12.763 -13.863 2.946 1.00 94.56 87 VAL A O 1
ATOM 704 N N . GLY A 1 88 ? -10.575 -13.397 2.706 1.00 93.62 88 GLY A N 1
ATOM 705 C CA . GLY A 1 88 ? -10.2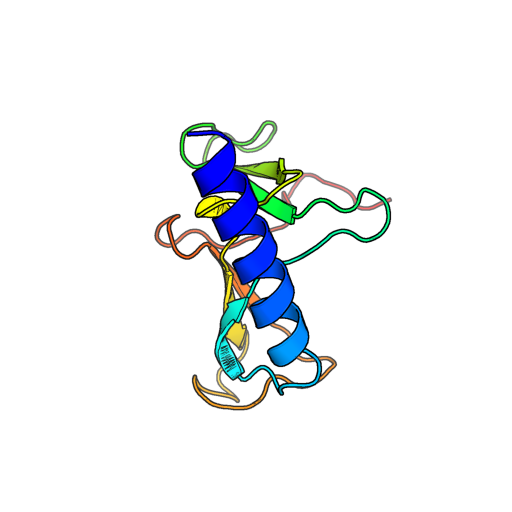59 -14.522 1.822 1.00 93.62 88 GLY A CA 1
ATOM 706 C C . GLY A 1 88 ? -10.293 -14.180 0.331 1.00 93.62 88 GLY A C 1
ATOM 707 O O . GLY A 1 88 ? -9.842 -14.994 -0.476 1.00 93.62 88 GLY A O 1
ATOM 708 N N . ASP A 1 89 ? -10.756 -12.985 -0.049 1.00 94.94 89 ASP A N 1
ATOM 709 C CA . ASP A 1 89 ? -10.668 -12.532 -1.434 1.00 94.94 89 ASP A CA 1
ATOM 710 C C . ASP A 1 89 ? -9.204 -12.442 -1.889 1.00 94.94 89 ASP A C 1
ATOM 712 O O . ASP A 1 89 ? -8.329 -11.922 -1.190 1.00 94.94 89 ASP A O 1
ATOM 716 N N . LYS A 1 90 ? -8.947 -12.893 -3.120 1.00 95.75 90 LYS A N 1
ATOM 717 C CA . LYS A 1 90 ? -7.705 -12.550 -3.814 1.00 95.75 90 LYS A CA 1
ATOM 718 C C . LYS A 1 90 ? -7.826 -11.138 -4.365 1.00 95.75 90 LYS A C 1
ATOM 720 O O . LYS A 1 90 ? -8.750 -10.842 -5.127 1.00 95.75 90 LYS A O 1
ATOM 725 N N . VAL A 1 91 ? -6.866 -10.294 -4.010 1.00 96.50 91 VAL A N 1
ATOM 726 C CA . VAL A 1 91 ? -6.868 -8.871 -4.353 1.00 96.50 91 VAL A CA 1
ATOM 727 C C . VAL A 1 91 ? -5.583 -8.465 -5.061 1.00 96.50 91 VAL A C 1
ATOM 729 O O . VAL A 1 91 ? -4.538 -9.096 -4.907 1.00 96.50 91 VAL A O 1
ATOM 732 N N . ILE A 1 92 ? -5.674 -7.389 -5.832 1.00 96.56 92 ILE A N 1
ATOM 733 C CA . ILE A 1 92 ? -4.549 -6.701 -6.454 1.00 96.56 92 ILE A CA 1
ATOM 734 C C . ILE A 1 92 ? -4.350 -5.385 -5.709 1.00 96.56 92 ILE A C 1
ATOM 736 O O . ILE A 1 92 ? -5.305 -4.639 -5.492 1.00 96.56 92 ILE A O 1
ATOM 740 N N . LEU A 1 93 ? -3.102 -5.095 -5.345 1.00 97.06 93 LEU A N 1
ATOM 741 C CA . LEU A 1 93 ? -2.707 -3.824 -4.749 1.00 97.06 93 LEU A CA 1
ATOM 742 C C . LEU A 1 93 ? -1.938 -3.008 -5.783 1.00 97.06 93 LEU A C 1
ATOM 744 O O . LEU A 1 93 ? -0.840 -3.386 -6.200 1.00 97.06 93 LEU A O 1
ATOM 748 N N . ALA A 1 94 ? -2.522 -1.889 -6.198 1.00 95.94 94 ALA A N 1
ATOM 749 C CA . ALA A 1 94 ? -1.940 -1.001 -7.194 1.00 95.94 94 ALA A CA 1
ATOM 750 C C . ALA A 1 94 ? -1.555 0.333 -6.537 1.00 95.94 94 ALA A C 1
ATOM 752 O O . ALA A 1 94 ? -2.435 1.022 -6.024 1.00 95.94 94 ALA A O 1
ATOM 753 N N . PRO A 1 95 ? -0.272 0.725 -6.512 1.00 94.69 95 PRO A N 1
ATOM 754 C CA . PRO A 1 95 ? 0.124 2.025 -5.982 1.00 94.69 95 PRO A CA 1
ATOM 755 C C . PRO A 1 95 ? -0.523 3.158 -6.788 1.00 94.69 95 PRO A C 1
ATOM 757 O O . PRO A 1 95 ? -0.379 3.212 -8.008 1.00 94.69 95 PRO A O 1
ATOM 760 N N . VAL A 1 96 ? -1.181 4.098 -6.104 1.00 94.88 96 VAL A N 1
ATOM 761 C CA . VAL A 1 96 ? -1.982 5.166 -6.741 1.00 94.88 96 VAL A CA 1
ATOM 762 C C . VAL A 1 96 ? -1.162 5.951 -7.758 1.00 94.88 96 VAL A C 1
ATOM 764 O O . VAL A 1 96 ? -1.631 6.280 -8.842 1.00 94.88 96 VAL A O 1
ATOM 767 N N . ASN A 1 97 ? 0.095 6.224 -7.422 1.00 86.25 97 ASN A N 1
ATOM 768 C CA . ASN A 1 97 ? 0.894 7.148 -8.199 1.00 86.25 97 ASN A CA 1
ATOM 769 C C . ASN A 1 97 ? 1.938 6.456 -9.105 1.00 86.25 97 ASN A C 1
ATOM 771 O O . ASN A 1 97 ? 2.716 7.155 -9.750 1.00 86.25 97 ASN A O 1
ATOM 775 N N . ALA A 1 98 ? 2.024 5.122 -9.161 1.00 81.38 98 ALA A N 1
ATOM 776 C CA . ALA A 1 98 ? 3.152 4.410 -9.789 1.00 81.38 98 ALA A CA 1
ATOM 777 C C . ALA A 1 98 ? 2.866 3.809 -11.183 1.00 81.38 98 ALA A C 1
ATOM 779 O O . ALA A 1 98 ? 3.551 2.893 -11.637 1.00 81.38 98 ALA A O 1
ATOM 780 N N . GLY A 1 99 ? 1.887 4.365 -11.897 1.00 80.31 99 GLY A N 1
ATOM 781 C CA . GLY A 1 99 ? 1.513 3.904 -13.235 1.00 80.31 99 GLY A CA 1
ATOM 782 C C . GLY A 1 99 ? 0.805 2.548 -13.203 1.00 80.31 99 GLY A C 1
ATOM 783 O O . GLY A 1 99 ? 0.113 2.228 -12.245 1.00 80.31 99 GLY A O 1
ATOM 784 N N . MET A 1 100 ? 0.967 1.752 -14.263 1.00 82.50 100 MET A N 1
ATOM 785 C CA . MET A 1 100 ? 0.275 0.461 -14.416 1.00 82.50 100 MET A CA 1
ATOM 786 C C . MET A 1 100 ? 0.944 -0.710 -13.671 1.00 82.50 100 MET A C 1
ATOM 788 O O . MET A 1 100 ? 0.478 -1.843 -13.781 1.00 82.50 100 MET A O 1
ATOM 792 N N . GLN A 1 101 ? 2.043 -0.477 -12.946 1.00 89.69 101 GLN A N 1
ATOM 793 C CA . GLN A 1 101 ? 2.707 -1.542 -12.192 1.00 89.69 101 GLN A CA 1
ATOM 794 C C . GLN A 1 101 ? 1.944 -1.851 -10.904 1.00 89.69 101 GLN A C 1
ATOM 796 O O . GLN A 1 101 ? 1.542 -0.947 -10.176 1.00 89.69 101 GLN A O 1
ATOM 801 N N . VAL A 1 102 ? 1.798 -3.139 -10.603 1.00 93.44 102 VAL A N 1
ATOM 802 C CA . VAL A 1 102 ? 1.160 -3.632 -9.379 1.00 93.44 102 VAL A CA 1
ATOM 803 C C . VAL A 1 102 ? 2.198 -4.189 -8.413 1.00 93.44 102 VAL A C 1
ATOM 805 O O . VAL A 1 102 ? 3.307 -4.571 -8.807 1.00 93.44 102 VAL A O 1
ATOM 808 N N . LEU A 1 103 ? 1.830 -4.248 -7.135 1.00 93.50 103 LEU A N 1
ATOM 809 C CA . LEU A 1 103 ? 2.634 -4.920 -6.126 1.00 93.50 103 LEU A CA 1
ATOM 810 C C . LEU A 1 103 ? 2.730 -6.416 -6.455 1.00 93.50 103 LEU A C 1
ATOM 812 O O . LEU A 1 103 ? 1.711 -7.074 -6.659 1.00 93.50 103 LEU A O 1
ATOM 816 N N . HIS A 1 104 ? 3.946 -6.951 -6.482 1.00 93.00 104 HIS A N 1
ATOM 817 C CA . HIS A 1 104 ? 4.206 -8.369 -6.710 1.00 93.00 104 HIS A CA 1
ATOM 818 C C . HIS A 1 104 ? 5.350 -8.854 -5.817 1.00 93.00 104 HIS A C 1
ATOM 820 O O . HIS A 1 104 ? 6.153 -8.062 -5.320 1.00 93.00 104 HIS A O 1
ATOM 826 N N . VAL A 1 105 ? 5.400 -10.168 -5.608 1.00 89.38 105 VAL A N 1
ATOM 827 C CA . VAL A 1 105 ? 6.546 -10.842 -4.991 1.00 89.38 105 VAL A CA 1
ATOM 828 C C . VAL A 1 105 ? 7.560 -11.116 -6.094 1.00 89.38 105 VAL A C 1
ATOM 830 O O . VAL A 1 105 ? 7.178 -11.599 -7.160 1.00 89.38 105 VAL A O 1
ATOM 833 N N . ALA A 1 106 ? 8.827 -10.782 -5.850 1.00 86.81 106 ALA A N 1
ATOM 834 C CA . ALA A 1 106 ? 9.886 -11.001 -6.827 1.00 86.81 106 ALA A CA 1
ATOM 835 C C . ALA A 1 106 ? 10.012 -12.495 -7.160 1.00 86.81 106 ALA A C 1
ATOM 837 O O . ALA A 1 106 ? 9.981 -13.336 -6.260 1.00 86.81 106 ALA A O 1
ATOM 838 N N . ALA A 1 107 ? 10.183 -12.827 -8.441 1.00 77.25 107 ALA A N 1
ATOM 839 C CA . ALA A 1 107 ? 10.161 -14.220 -8.912 1.00 77.25 107 ALA A CA 1
ATOM 840 C C . ALA A 1 107 ? 11.289 -15.083 -8.317 1.00 77.25 107 ALA A C 1
ATOM 842 O O . ALA A 1 107 ? 11.159 -16.299 -8.219 1.00 77.25 107 ALA A O 1
ATOM 843 N N . ASN A 1 108 ? 12.379 -14.437 -7.897 1.00 67.81 108 ASN A N 1
ATOM 844 C CA . ASN A 1 108 ? 13.565 -15.085 -7.337 1.00 67.81 108 ASN A CA 1
ATOM 845 C C . ASN A 1 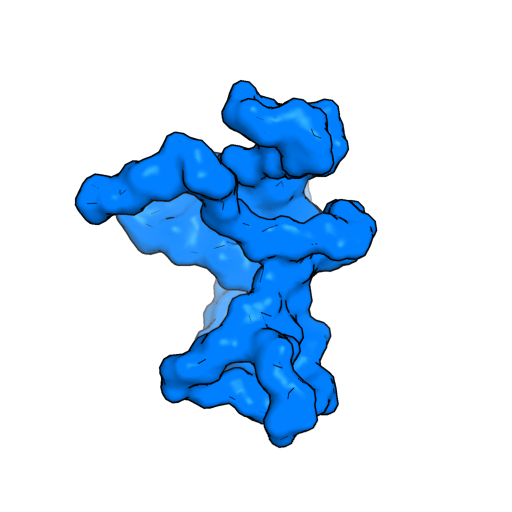108 ? 13.609 -15.036 -5.801 1.00 67.81 108 ASN A C 1
ATOM 847 O O . ASN A 1 108 ? 14.664 -15.277 -5.215 1.00 67.81 108 ASN A O 1
ATOM 851 N N . TYR A 1 109 ? 12.508 -14.661 -5.142 1.00 64.62 109 TYR A N 1
ATOM 852 C CA . TYR A 1 109 ? 12.442 -14.604 -3.687 1.00 64.62 109 TYR A CA 1
ATOM 853 C C . TYR A 1 109 ? 11.708 -15.830 -3.144 1.00 64.62 109 TYR A C 1
ATOM 855 O O . TYR A 1 109 ? 10.480 -15.901 -3.182 1.00 64.62 109 TYR A O 1
ATOM 863 N N . GLU A 1 110 ? 12.468 -16.794 -2.626 1.00 58.09 110 GLU A N 1
ATOM 864 C CA . GLU A 1 110 ? 11.905 -17.886 -1.835 1.00 58.09 110 GLU A CA 1
ATOM 865 C C . GLU A 1 110 ? 11.445 -17.326 -0.484 1.00 58.09 110 GLU A C 1
ATOM 867 O O . GLU A 1 110 ? 12.226 -16.729 0.262 1.00 58.09 110 GLU A O 1
ATOM 872 N N . LEU A 1 111 ? 10.150 -17.470 -0.194 1.00 57.91 111 LEU A N 1
ATOM 873 C CA . LEU A 1 111 ? 9.621 -17.171 1.132 1.00 57.91 111 LEU A CA 1
ATOM 874 C C . LEU A 1 111 ? 10.160 -18.238 2.103 1.00 57.91 111 LEU A C 1
ATOM 876 O O . LEU A 1 111 ? 10.019 -19.422 1.791 1.00 57.91 111 LEU A O 1
ATOM 880 N N . PRO A 1 112 ? 10.790 -17.848 3.227 1.00 53.59 112 PRO A N 1
ATOM 881 C CA . PRO A 1 112 ? 11.245 -18.796 4.240 1.00 53.59 112 PRO A CA 1
ATOM 882 C C . PRO A 1 112 ? 10.089 -19.542 4.916 1.00 53.59 112 PRO A C 1
ATOM 884 O O . PRO A 1 112 ? 8.958 -18.998 4.952 1.00 53.59 112 PRO A O 1
#